Protein AF-F8NRG6-F1 (afdb_monomer)

Secondary structure (DSSP, 8-state):
--------PBPTTT--BSS-GGG-HHHHHHHHHHHHHHHHHHHHHTTSSS--------------------------EE-TT-------TT-TTHHHHHHTTTSPP--TT-SS---S-GGG-EEEEE---EEE-TTS-EEE--EEEE-------

Solvent-accessible surface area (backbone atoms only — not comparable to full-atom values): 10450 Å² total; per-residue (Å²): 137,86,82,79,80,74,75,64,42,58,12,85,86,76,69,48,68,73,39,50,51,92,71,30,65,68,52,54,51,53,52,51,51,51,54,51,52,53,54,54,51,57,60,53,64,72,62,74,80,75,84,88,78,89,80,90,88,88,85,90,83,86,90,86,85,84,86,80,91,73,84,69,74,79,67,67,46,71,56,60,83,40,69,92,75,85,82,48,95,84,43,89,59,43,73,64,50,60,57,58,70,74,59,84,81,91,56,94,87,54,94,73,87,86,74,93,62,65,87,63,41,41,84,65,40,84,41,76,40,47,31,36,32,56,84,70,48,71,47,65,45,73,46,50,58,48,73,88,82,84,84,83,133

Radius of gyration: 24.45 Å; Cα contacts (8 Å, |Δi|>4): 112; chains: 1; bounding box: 47×84×46 Å

Structure (mmCIF, N/CA/C/O backbone):
data_AF-F8NRG6-F1
#
_entry.id   AF-F8NRG6-F1
#
loop_
_atom_site.group_PDB
_atom_site.id
_atom_site.type_symbol
_atom_site.label_atom_id
_atom_site.label_alt_id
_atom_site.label_comp_id
_atom_site.label_asym_id
_atom_site.label_entity_id
_atom_site.label_seq_id
_atom_site.pdbx_PDB_ins_code
_atom_site.Cartn_x
_atom_site.Cartn_y
_atom_site.Cartn_z
_atom_site.occupancy
_atom_site.B_iso_or_equiv
_atom_site.auth_seq_id
_atom_site.auth_comp_id
_atom_site.auth_asym_id
_atom_site.auth_atom_id
_atom_site.pdbx_PDB_model_num
ATOM 1 N N . ASN A 1 1 ? 20.132 45.750 29.528 1.00 38.31 1 ASN A N 1
ATOM 2 C CA . ASN A 1 1 ? 18.981 45.183 28.790 1.00 38.31 1 ASN A CA 1
ATOM 3 C C . ASN A 1 1 ? 19.349 43.793 28.299 1.00 38.31 1 ASN A C 1
ATOM 5 O O . ASN A 1 1 ? 20.007 43.678 27.277 1.00 38.31 1 ASN A O 1
ATOM 9 N N . GLN A 1 2 ? 19.038 42.754 29.079 1.00 38.41 2 GLN A N 1
ATOM 10 C CA . GLN A 1 2 ? 19.298 41.363 28.693 1.00 38.41 2 GLN A CA 1
ATOM 11 C C . GLN A 1 2 ? 18.092 40.856 27.895 1.00 38.41 2 GLN A C 1
ATOM 13 O O . GLN A 1 2 ? 17.030 40.614 28.462 1.00 38.41 2 GLN A O 1
ATOM 18 N N . SER A 1 3 ? 18.243 40.771 26.575 1.00 43.44 3 SER A N 1
ATOM 19 C CA . SER A 1 3 ? 17.243 40.205 25.669 1.00 43.44 3 SER A CA 1
ATOM 20 C C . SER A 1 3 ? 17.279 38.681 25.768 1.00 43.44 3 SER A C 1
ATOM 22 O O . SER A 1 3 ? 18.174 38.045 25.218 1.00 43.44 3 SER A O 1
ATOM 24 N N . THR A 1 4 ? 16.319 38.082 26.470 1.00 46.75 4 THR A N 1
ATOM 25 C CA . THR A 1 4 ? 16.083 36.636 26.420 1.00 46.75 4 THR A CA 1
ATOM 26 C C . THR A 1 4 ? 15.328 36.312 25.133 1.00 46.75 4 THR A C 1
ATOM 28 O O . THR A 1 4 ? 14.108 36.436 25.040 1.00 46.75 4 THR A O 1
ATOM 31 N N . THR A 1 5 ? 16.055 35.899 24.097 1.00 48.53 5 THR A N 1
ATOM 32 C CA . THR A 1 5 ? 15.463 35.255 22.924 1.00 48.53 5 THR A CA 1
ATOM 33 C C . THR A 1 5 ? 14.922 33.893 23.352 1.00 48.53 5 THR A C 1
ATOM 35 O O . THR A 1 5 ? 15.608 32.878 23.303 1.00 48.53 5 THR A O 1
ATOM 38 N N . SER A 1 6 ? 13.675 33.871 23.828 1.00 56.25 6 SER A N 1
ATOM 39 C CA . SER A 1 6 ? 12.913 32.636 23.994 1.00 56.25 6 SER A CA 1
ATOM 40 C C . SER A 1 6 ? 12.714 32.043 22.601 1.00 56.25 6 SER A C 1
ATOM 42 O O . SER A 1 6 ? 11.795 32.426 21.875 1.00 56.25 6 SER A O 1
ATOM 44 N N . THR A 1 7 ? 13.624 31.159 22.189 1.00 63.22 7 THR A N 1
ATOM 45 C CA . THR A 1 7 ? 13.426 30.264 21.052 1.00 63.22 7 THR A CA 1
ATOM 46 C C . THR A 1 7 ? 12.168 29.474 21.355 1.00 63.22 7 THR A C 1
ATOM 48 O O . THR A 1 7 ? 12.158 28.539 22.156 1.00 63.22 7 THR A O 1
ATOM 51 N N . ARG A 1 8 ? 11.051 29.926 20.786 1.00 71.94 8 ARG A N 1
ATOM 52 C CA . ARG A 1 8 ? 9.783 29.234 20.934 1.00 71.94 8 ARG A CA 1
ATOM 53 C C . ARG A 1 8 ? 9.947 27.886 20.247 1.00 71.94 8 ARG A C 1
ATOM 55 O O . ARG A 1 8 ? 9.989 27.822 19.026 1.00 71.94 8 ARG A O 1
ATOM 62 N N . VAL A 1 9 ? 10.089 26.832 21.043 1.00 82.19 9 VAL A N 1
ATOM 63 C CA . VAL A 1 9 ? 10.219 25.466 20.534 1.00 82.19 9 VAL A CA 1
ATOM 64 C C . VAL A 1 9 ? 8.959 25.125 19.744 1.00 82.19 9 VAL A C 1
ATOM 66 O O . VAL A 1 9 ? 7.851 25.288 20.264 1.00 82.19 9 VAL A O 1
ATOM 69 N N . GLN A 1 10 ? 9.132 24.710 18.490 1.00 90.88 10 GLN A N 1
ATOM 70 C CA . GLN A 1 10 ? 8.052 24.228 17.639 1.00 90.88 10 GLN A CA 1
ATOM 71 C C . GLN A 1 10 ? 7.832 22.740 17.889 1.00 90.88 10 GLN A C 1
ATOM 73 O O . GLN A 1 10 ? 8.780 21.969 17.996 1.00 90.88 10 GLN A O 1
ATOM 78 N N . CYS A 1 11 ? 6.571 22.338 17.994 1.00 92.75 11 CYS A N 1
ATOM 79 C CA . CYS A 1 11 ? 6.210 20.936 18.078 1.00 92.75 11 CYS A CA 1
ATOM 80 C C . CYS A 1 11 ? 6.172 20.309 16.678 1.00 92.75 11 CYS A C 1
ATOM 82 O O . CYS A 1 11 ? 5.306 20.672 15.883 1.00 92.75 11 CYS A O 1
ATOM 84 N N . ASP A 1 12 ? 7.016 19.311 16.418 1.00 90.69 12 ASP A N 1
ATOM 85 C CA . ASP A 1 12 ? 7.088 18.622 15.116 1.00 90.69 12 ASP A CA 1
ATOM 86 C C . ASP A 1 12 ? 5.797 17.875 14.746 1.00 90.69 12 ASP A C 1
ATOM 88 O O . ASP A 1 12 ? 5.430 17.780 13.580 1.00 90.69 12 ASP A O 1
ATOM 92 N N . PHE A 1 13 ? 5.049 17.387 15.740 1.00 91.75 13 PHE A N 1
ATOM 93 C CA . PHE A 1 13 ? 3.787 16.680 15.499 1.00 91.75 13 PHE A CA 1
ATOM 94 C C . PHE A 1 13 ? 2.641 17.616 15.102 1.00 91.75 13 PHE A C 1
ATOM 96 O O . PHE A 1 13 ? 1.740 17.247 14.354 1.00 91.75 13 PHE A O 1
ATOM 103 N N . CYS A 1 14 ? 2.604 18.806 15.699 1.00 94.12 14 CYS A N 1
ATOM 104 C CA . CYS A 1 14 ? 1.388 19.609 15.759 1.00 94.12 14 CYS A CA 1
ATOM 105 C C . CYS A 1 14 ? 1.562 21.020 15.177 1.00 94.12 14 CYS A C 1
ATOM 107 O O . CYS A 1 14 ? 0.573 21.734 14.992 1.00 94.12 14 CYS A O 1
ATOM 109 N N . GLY A 1 15 ? 2.805 21.416 14.903 1.00 89.75 15 GLY A N 1
ATOM 110 C CA . GLY A 1 15 ? 3.203 22.689 14.311 1.00 89.75 15 GLY A CA 1
ATOM 111 C C . GLY A 1 15 ? 3.130 23.894 15.251 1.00 89.75 15 GLY A C 1
ATOM 112 O O . GLY A 1 15 ? 3.628 24.958 14.896 1.00 89.75 15 GLY A O 1
ATOM 113 N N . LEU A 1 16 ? 2.531 23.757 16.442 1.00 88.69 16 LEU A N 1
ATOM 114 C CA . LEU A 1 16 ? 2.377 24.858 17.396 1.00 88.69 16 LEU A CA 1
ATOM 115 C C . LEU A 1 16 ? 3.670 25.126 18.165 1.00 88.69 16 LEU A C 1
ATOM 117 O O . LEU A 1 16 ? 4.402 24.213 18.544 1.00 88.69 16 LEU A O 1
ATOM 121 N N . LEU A 1 17 ? 3.896 26.405 18.444 1.00 89.69 17 LEU A N 1
ATOM 122 C CA . LEU A 1 17 ? 4.999 26.892 19.256 1.00 89.69 17 LEU A CA 1
ATOM 123 C C . LEU A 1 17 ? 4.694 26.768 20.758 1.00 89.69 17 LEU A C 1
ATOM 125 O O . LEU A 1 17 ? 3.544 26.878 21.182 1.00 89.69 17 LEU A O 1
ATOM 129 N N . GLY A 1 18 ? 5.738 26.611 21.573 1.00 88.81 18 GLY A N 1
ATOM 130 C CA . GLY A 1 18 ? 5.661 26.662 23.038 1.00 88.81 18 GLY A CA 1
ATOM 131 C C . GLY A 1 18 ? 5.714 25.306 23.743 1.00 88.81 18 GLY A C 1
ATOM 132 O O . GLY A 1 18 ? 5.621 25.267 24.967 1.00 88.81 18 GLY A O 1
ATOM 133 N N . HIS A 1 19 ? 5.883 24.203 23.010 1.00 92.31 19 HIS A N 1
ATOM 134 C CA . HIS A 1 19 ? 6.111 22.879 23.589 1.00 92.31 19 HIS A CA 1
ATOM 135 C C . HIS A 1 19 ? 6.857 21.954 22.619 1.00 92.31 19 HIS A C 1
ATOM 137 O O . HIS A 1 19 ? 6.810 22.132 21.406 1.00 92.31 19 HIS A O 1
ATOM 143 N N . THR A 1 20 ? 7.522 20.944 23.173 1.00 92.44 20 THR A N 1
ATOM 144 C CA . THR A 1 20 ? 8.147 19.827 22.455 1.00 92.44 20 THR A CA 1
ATOM 145 C C . THR A 1 20 ? 7.133 18.707 22.188 1.00 92.44 20 THR A C 1
ATOM 147 O O . THR A 1 20 ? 6.085 18.637 22.834 1.00 92.44 20 THR A O 1
ATOM 150 N N . GLN A 1 21 ? 7.427 17.799 21.251 1.00 90.50 21 GLN A N 1
ATOM 151 C CA . GLN A 1 21 ? 6.529 16.689 20.898 1.00 90.50 21 GLN A CA 1
ATOM 152 C C . GLN A 1 21 ? 6.142 15.797 22.092 1.00 90.50 21 GLN A C 1
ATOM 154 O O . GLN A 1 21 ? 4.983 15.396 22.191 1.00 90.50 21 GLN A O 1
ATOM 159 N N . ASP A 1 22 ? 7.055 15.531 23.032 1.00 88.19 22 ASP A N 1
ATOM 160 C CA . ASP A 1 22 ? 6.782 14.733 24.239 1.00 88.19 22 ASP A CA 1
ATOM 161 C C . ASP A 1 22 ? 5.729 15.368 25.161 1.00 88.19 22 ASP A C 1
ATOM 163 O O . ASP A 1 22 ? 5.026 14.649 25.868 1.00 88.19 22 ASP A O 1
ATOM 167 N N . LYS A 1 23 ? 5.569 16.697 25.101 1.00 91.69 23 LYS A N 1
ATOM 168 C CA . LYS A 1 23 ? 4.564 17.465 25.853 1.00 91.69 23 LYS A CA 1
ATOM 169 C C . LYS A 1 23 ? 3.326 17.808 25.024 1.00 91.69 23 LYS A C 1
ATOM 171 O O . LYS A 1 23 ? 2.422 18.483 25.513 1.00 91.69 23 LYS A O 1
ATOM 176 N N . CYS A 1 24 ? 3.257 17.372 23.768 1.00 94.38 24 CYS A N 1
ATOM 177 C CA . CYS A 1 24 ? 2.126 17.675 22.905 1.00 94.38 24 CYS A CA 1
ATOM 178 C C . CYS A 1 24 ? 0.905 16.837 23.291 1.00 94.38 24 CYS A C 1
ATOM 180 O O . CYS A 1 24 ? 0.887 15.619 23.121 1.00 94.38 24 CYS A O 1
ATOM 182 N N . HIS A 1 25 ? -0.166 17.494 23.739 1.00 94.06 25 HIS A N 1
ATOM 183 C CA . HIS A 1 25 ? -1.400 16.806 24.133 1.00 94.06 25 HIS A CA 1
ATOM 184 C C . HIS A 1 25 ? -2.018 16.002 22.979 1.00 94.06 25 HIS A C 1
ATOM 186 O O . HIS A 1 25 ? -2.492 14.888 23.193 1.00 94.06 25 HIS A O 1
ATOM 192 N N . ARG A 1 26 ? -1.963 16.530 21.744 1.00 94.06 26 ARG A N 1
ATOM 193 C CA . ARG A 1 26 ? -2.464 15.824 20.553 1.00 94.06 26 ARG A CA 1
ATOM 194 C C . ARG A 1 26 ? -1.664 14.548 20.270 1.00 94.06 26 ARG A C 1
ATOM 196 O O . ARG A 1 26 ? -2.266 13.525 19.965 1.00 94.06 26 ARG A O 1
ATOM 203 N N . TYR A 1 27 ? -0.339 14.600 20.421 1.00 94.50 27 TYR A N 1
ATOM 204 C CA . TYR A 1 27 ? 0.540 13.441 20.243 1.00 94.50 27 TYR A CA 1
ATOM 205 C C . TYR A 1 27 ? 0.330 12.382 21.334 1.00 94.50 27 TYR A C 1
ATOM 207 O O . TYR A 1 27 ? 0.250 11.189 21.054 1.00 94.50 27 TYR A O 1
ATOM 215 N N . ILE A 1 28 ? 0.203 12.805 22.594 1.00 95.12 28 ILE A N 1
ATOM 216 C CA . ILE A 1 28 ? -0.039 11.886 23.713 1.00 95.12 28 ILE A CA 1
ATOM 217 C C . ILE A 1 28 ? -1.381 11.164 23.527 1.00 95.12 28 ILE A C 1
ATOM 219 O O . ILE A 1 28 ? -1.438 9.942 23.673 1.00 95.12 28 ILE A O 1
ATOM 223 N N . ALA A 1 29 ? -2.434 11.900 23.159 1.00 94.31 29 ALA A N 1
ATOM 224 C CA . ALA A 1 29 ? -3.756 11.335 22.909 1.00 94.31 29 ALA A CA 1
ATOM 225 C C . ALA A 1 29 ? -3.750 10.356 21.722 1.00 94.31 29 ALA A C 1
ATOM 227 O O . ALA A 1 29 ? -4.258 9.242 21.854 1.00 94.31 29 ALA A O 1
ATOM 228 N N . SER A 1 30 ? -3.129 10.720 20.591 1.00 90.75 30 SER A N 1
ATOM 229 C CA . SER A 1 30 ? -3.045 9.835 19.421 1.00 90.75 30 SER A CA 1
ATOM 230 C C . SER A 1 30 ? -2.259 8.557 19.728 1.00 90.75 30 SER A C 1
ATOM 232 O O . SER A 1 30 ? -2.693 7.460 19.371 1.00 90.75 30 SER A O 1
ATOM 234 N N . ARG A 1 31 ? -1.153 8.664 20.479 1.00 92.88 31 ARG A N 1
ATOM 235 C CA . ARG A 1 31 ? -0.364 7.510 20.931 1.00 92.88 31 ARG A CA 1
ATOM 236 C C . ARG A 1 31 ? -1.176 6.580 21.831 1.00 92.88 31 ARG A C 1
ATOM 238 O O . ARG A 1 31 ? -1.112 5.365 21.660 1.00 92.88 31 ARG A O 1
ATOM 245 N N . GLN A 1 32 ? -1.935 7.123 22.785 1.00 91.88 32 GLN A N 1
ATOM 246 C CA . GLN A 1 32 ? -2.796 6.322 23.664 1.00 91.88 32 GLN A CA 1
ATOM 247 C C . GLN A 1 32 ? -3.880 5.586 22.867 1.00 91.88 32 GLN A C 1
ATOM 249 O O . GLN A 1 32 ? -4.020 4.372 23.018 1.00 91.88 32 GLN A O 1
ATOM 254 N N . GLN A 1 33 ? -4.563 6.279 21.952 1.00 89.56 33 GLN A N 1
ATOM 255 C CA . GLN A 1 33 ? -5.582 5.678 21.085 1.00 89.56 33 GLN A CA 1
ATOM 256 C C . GLN A 1 33 ? -5.011 4.556 20.207 1.00 89.56 33 GLN A C 1
ATOM 258 O O . GLN A 1 33 ? -5.628 3.498 20.082 1.00 89.56 33 GLN A O 1
ATOM 263 N N . ALA A 1 34 ? -3.814 4.740 19.641 1.00 87.06 34 ALA A N 1
ATOM 264 C CA . ALA A 1 34 ? -3.147 3.710 18.847 1.00 87.06 34 ALA A CA 1
ATOM 265 C C . ALA A 1 34 ? -2.816 2.458 19.684 1.00 87.06 34 ALA A C 1
ATOM 267 O O . ALA A 1 34 ? -3.078 1.331 19.255 1.00 87.06 34 ALA A O 1
ATOM 268 N N . VAL A 1 35 ? -2.305 2.643 20.908 1.00 86.81 35 VAL A N 1
ATOM 269 C CA . VAL A 1 35 ? -1.999 1.541 21.838 1.00 86.81 35 VAL A CA 1
ATOM 270 C C . VAL A 1 35 ? -3.268 0.793 22.262 1.00 86.81 35 VAL A C 1
ATOM 272 O O . VAL A 1 35 ? -3.275 -0.439 22.308 1.00 86.81 35 VAL A O 1
ATOM 275 N N . GLU A 1 36 ? -4.357 1.503 22.552 1.00 84.00 36 GLU A N 1
ATOM 276 C CA . GLU A 1 36 ? -5.648 0.888 22.886 1.00 84.00 36 GLU A CA 1
ATOM 277 C C . GLU A 1 36 ? -6.265 0.153 21.691 1.00 84.00 36 GLU A C 1
ATOM 279 O O . GLU A 1 36 ? -6.737 -0.979 21.834 1.00 84.00 36 GLU A O 1
ATOM 284 N N . GLY A 1 37 ? -6.190 0.738 20.493 1.00 78.94 37 GLY A N 1
ATOM 285 C CA . GLY A 1 37 ? -6.604 0.102 19.246 1.00 78.94 37 GLY A CA 1
ATOM 286 C C . GLY A 1 37 ? -5.863 -1.214 18.991 1.00 78.94 37 GLY A C 1
ATOM 287 O O . GLY A 1 37 ? -6.493 -2.222 18.659 1.00 78.94 37 GLY A O 1
ATOM 288 N N . ALA A 1 38 ? -4.548 -1.247 19.225 1.00 78.06 38 ALA A N 1
ATOM 289 C CA . ALA A 1 38 ? -3.739 -2.460 19.108 1.00 78.06 38 ALA A CA 1
ATOM 290 C C . ALA A 1 38 ? -4.148 -3.540 20.130 1.00 78.06 38 ALA A C 1
ATOM 292 O O . ALA A 1 38 ? -4.330 -4.705 19.764 1.00 78.06 38 ALA A O 1
ATOM 293 N N . LYS A 1 39 ? -4.388 -3.163 21.395 1.00 76.25 39 LYS A N 1
ATOM 294 C CA . LYS A 1 39 ? -4.878 -4.088 22.438 1.00 76.25 39 LYS A CA 1
ATOM 295 C C . LYS A 1 39 ? -6.256 -4.666 22.101 1.00 76.25 39 LYS A C 1
ATOM 297 O O . LYS A 1 39 ? -6.497 -5.858 22.306 1.00 76.25 39 LYS A O 1
ATOM 302 N N . ASN A 1 40 ? -7.155 -3.848 21.557 1.00 70.69 40 ASN A N 1
ATOM 303 C CA . ASN A 1 40 ? -8.493 -4.285 21.158 1.00 70.69 40 ASN A CA 1
ATOM 304 C C . ASN A 1 40 ? -8.458 -5.238 19.953 1.00 70.69 40 ASN A C 1
ATOM 306 O O . ASN A 1 40 ? -9.218 -6.210 19.922 1.00 70.69 40 ASN A O 1
ATOM 310 N N . ARG A 1 41 ? -7.539 -5.027 18.999 1.00 64.81 41 ARG A N 1
ATOM 311 C CA . ARG A 1 41 ? -7.300 -5.969 17.890 1.00 64.81 41 ARG A CA 1
ATOM 312 C C . ARG A 1 41 ? -6.772 -7.317 18.390 1.00 64.81 41 ARG A C 1
ATOM 314 O O . ARG A 1 41 ? -7.309 -8.348 17.989 1.00 64.81 41 ARG A O 1
ATOM 321 N N . TYR A 1 42 ? -5.820 -7.318 19.328 1.00 59.66 42 TYR A N 1
ATOM 322 C CA . TYR A 1 42 ? -5.305 -8.548 19.945 1.00 59.66 42 TYR A CA 1
ATOM 323 C C . TYR A 1 42 ? -6.414 -9.362 20.640 1.00 59.66 42 TYR A C 1
ATOM 325 O O . TYR A 1 42 ? -6.516 -10.573 20.452 1.00 59.66 42 TYR A O 1
ATOM 333 N N . LYS A 1 43 ? -7.328 -8.705 21.372 1.00 57.81 43 LYS A N 1
ATOM 334 C CA . LYS A 1 43 ? -8.456 -9.392 22.029 1.00 57.81 43 LYS A CA 1
ATOM 335 C C . LYS A 1 43 ? -9.502 -9.956 21.056 1.00 57.81 43 LYS A C 1
ATOM 337 O O . LYS A 1 43 ? -10.115 -10.974 21.371 1.00 57.81 43 LYS A O 1
ATOM 342 N N . ARG A 1 44 ? -9.721 -9.334 19.888 1.00 54.94 44 ARG A N 1
ATOM 343 C CA . ARG A 1 44 ? -10.645 -9.864 18.861 1.00 54.94 44 ARG A CA 1
ATOM 344 C C . ARG A 1 44 ? -10.074 -11.063 18.104 1.00 54.94 44 ARG A C 1
ATOM 346 O O . ARG A 1 44 ? -10.850 -11.948 17.758 1.00 54.94 44 ARG A O 1
ATOM 353 N N . GLY A 1 45 ? -8.755 -11.124 17.905 1.00 51.44 45 GLY A N 1
ATOM 354 C CA . GLY A 1 45 ? -8.092 -12.257 17.246 1.00 51.44 45 GLY A CA 1
ATOM 355 C C . GLY A 1 45 ? -8.312 -13.595 17.964 1.00 51.44 45 GLY A C 1
ATOM 356 O O . GLY A 1 45 ? -8.542 -14.606 17.311 1.00 51.44 45 GLY A O 1
ATOM 357 N N . ASN A 1 46 ? -8.367 -13.592 19.301 1.00 53.25 46 ASN A N 1
ATOM 358 C CA . ASN A 1 46 ? -8.566 -14.813 20.095 1.00 53.25 46 ASN A CA 1
ATOM 359 C C . ASN A 1 46 ? -10.019 -15.317 20.169 1.00 53.25 46 ASN A C 1
ATOM 361 O O . ASN A 1 46 ? -10.240 -16.445 20.601 1.00 53.25 46 ASN A O 1
ATOM 365 N N . LYS A 1 47 ? -11.027 -14.521 19.778 1.00 46.44 47 LYS A N 1
ATOM 366 C CA . LYS A 1 47 ? -12.447 -14.916 19.899 1.00 46.44 47 LYS A CA 1
ATOM 367 C C . LYS A 1 47 ? -13.051 -15.494 18.613 1.00 46.44 47 LYS A C 1
ATOM 369 O O . LYS A 1 47 ? -14.199 -15.921 18.636 1.00 46.44 47 LYS A O 1
ATOM 374 N N . ALA A 1 48 ? -12.299 -15.520 17.512 1.00 48.81 48 ALA A N 1
ATOM 375 C CA . ALA A 1 48 ? -12.772 -16.000 16.210 1.00 48.81 48 ALA A CA 1
ATOM 376 C C . ALA A 1 48 ? -12.530 -17.507 15.955 1.00 48.81 48 ALA A C 1
ATOM 378 O O . ALA A 1 48 ? -12.907 -17.999 14.898 1.00 48.81 48 ALA A O 1
ATOM 379 N N . GLN A 1 49 ? -11.939 -18.255 16.900 1.00 49.44 49 GLN A N 1
ATOM 380 C CA . GLN A 1 49 ? -11.667 -19.699 16.749 1.00 49.44 49 GLN A CA 1
ATOM 381 C C . GLN A 1 49 ? -12.647 -20.636 17.480 1.00 49.44 49 GLN A C 1
ATOM 383 O O . GLN A 1 49 ? -12.469 -21.850 17.440 1.00 49.44 49 GLN A O 1
ATOM 388 N N . ALA A 1 50 ? -13.700 -20.119 18.118 1.00 40.78 50 ALA A N 1
ATOM 389 C CA . ALA A 1 50 ? -14.684 -20.947 18.816 1.00 40.78 50 ALA A CA 1
ATOM 390 C C . ALA A 1 50 ? -16.097 -20.687 18.278 1.00 40.78 50 ALA A C 1
ATOM 392 O O . ALA A 1 50 ? -16.819 -19.839 18.797 1.00 40.78 50 ALA A O 1
ATOM 393 N N . GLY A 1 51 ? -16.487 -21.432 17.242 1.00 40.47 51 GLY A N 1
ATOM 394 C CA . GLY A 1 51 ? -17.897 -21.608 16.893 1.00 40.47 51 GLY A CA 1
ATOM 395 C C . GLY A 1 51 ? -18.221 -21.480 15.410 1.00 40.47 51 GLY A C 1
ATOM 396 O O . GLY A 1 51 ? -18.670 -20.429 14.971 1.00 40.47 51 GLY A O 1
ATOM 397 N N . SER A 1 52 ? -18.099 -22.581 14.668 1.00 40.06 52 SER A N 1
ATOM 398 C CA . SER A 1 52 ? -19.157 -22.981 13.731 1.00 40.06 52 SER A CA 1
ATOM 399 C C . SER A 1 52 ? -18.975 -24.450 13.343 1.00 40.06 52 SER A C 1
ATOM 401 O O . SER A 1 52 ? -18.250 -24.789 12.412 1.00 40.06 52 SER A O 1
ATOM 403 N N . SER A 1 53 ? -19.612 -25.325 14.118 1.00 39.91 53 SER A N 1
ATOM 404 C CA . SER A 1 53 ? -19.874 -26.717 13.753 1.00 39.91 53 SER A CA 1
ATOM 405 C C . SER A 1 53 ? -21.371 -26.844 13.463 1.00 39.91 53 SER A C 1
ATOM 407 O O . SER A 1 53 ? -22.166 -26.299 14.227 1.00 39.91 53 SER A O 1
ATOM 409 N N . ASN A 1 54 ? -21.712 -27.633 12.433 1.00 33.66 54 ASN A N 1
ATOM 410 C CA . ASN A 1 54 ? -23.053 -28.043 11.963 1.00 33.66 54 ASN A CA 1
ATOM 411 C C . ASN A 1 54 ? -23.901 -26.984 11.223 1.00 33.66 54 ASN A C 1
ATOM 413 O O . ASN A 1 54 ? -24.015 -25.858 11.675 1.00 33.66 54 ASN A O 1
ATOM 417 N N . SER A 1 55 ? -24.618 -27.278 10.128 1.00 41.97 55 SER A N 1
ATOM 418 C CA . SER A 1 55 ? -24.822 -28.506 9.336 1.00 41.97 55 SER A CA 1
ATOM 419 C C . SER A 1 55 ? -25.641 -28.160 8.071 1.00 41.97 55 SER A C 1
ATOM 421 O O . SER A 1 55 ? -26.578 -27.381 8.192 1.00 41.97 55 SER A O 1
ATOM 423 N N . GLN A 1 56 ? -25.316 -28.810 6.936 1.00 38.72 56 GLN A N 1
ATOM 424 C CA . GLN A 1 56 ? -26.184 -29.271 5.814 1.00 38.72 56 GLN A CA 1
ATOM 425 C C . GLN A 1 56 ? -27.024 -28.229 5.023 1.00 38.72 56 GLN A C 1
ATOM 427 O O . GLN A 1 56 ? -27.658 -27.357 5.588 1.00 38.72 56 GLN A O 1
ATOM 432 N N . ASN A 1 57 ? -27.130 -28.261 3.686 1.00 30.05 57 ASN A N 1
ATOM 433 C CA . ASN A 1 57 ? -27.497 -29.391 2.819 1.00 30.05 57 ASN A CA 1
ATOM 434 C C . ASN A 1 57 ? -27.135 -29.126 1.322 1.00 30.05 57 ASN A C 1
ATOM 436 O O . ASN A 1 57 ? -26.566 -28.101 0.972 1.00 30.05 57 ASN A O 1
ATOM 440 N N . THR A 1 58 ? -27.476 -30.075 0.451 1.00 29.56 58 THR A N 1
ATOM 441 C CA . THR A 1 58 ? -26.661 -30.668 -0.621 1.00 29.56 58 THR A CA 1
ATOM 442 C C . THR A 1 58 ? -26.832 -30.119 -2.047 1.00 29.56 58 THR A C 1
ATOM 444 O O . THR A 1 58 ? -27.905 -29.646 -2.405 1.00 29.56 58 THR A O 1
ATOM 447 N N . SER A 1 59 ? -25.831 -30.333 -2.920 1.00 32.78 59 SER A N 1
ATOM 448 C CA . SER A 1 59 ? -25.971 -31.213 -4.106 1.00 32.78 59 SER A CA 1
ATOM 449 C C . SER A 1 59 ? -24.690 -31.338 -4.953 1.00 32.78 59 SER A C 1
ATOM 451 O O . SER A 1 59 ? -24.285 -30.413 -5.640 1.00 32.78 59 SER A O 1
ATOM 453 N N . GLN A 1 60 ? -24.172 -32.570 -4.936 1.00 32.53 60 GLN A N 1
ATOM 454 C CA . GLN A 1 60 ? -23.629 -33.365 -6.048 1.00 32.53 60 GLN A CA 1
ATOM 455 C C . GLN A 1 60 ? -22.216 -33.106 -6.616 1.00 32.53 60 GLN A C 1
ATOM 457 O O . GLN A 1 60 ? -21.777 -32.010 -6.933 1.00 32.53 60 GLN A O 1
ATOM 462 N N . GLN A 1 61 ? -21.530 -34.245 -6.707 1.00 30.70 61 GLN A N 1
ATOM 463 C CA . GLN A 1 61 ? -20.135 -34.545 -7.025 1.00 30.70 61 GLN A CA 1
ATOM 464 C C . GLN A 1 61 ? -19.987 -34.851 -8.542 1.00 30.70 61 GLN A C 1
ATOM 466 O O . GLN A 1 61 ? -21.009 -35.018 -9.207 1.00 30.70 61 GLN A O 1
ATOM 471 N N . PRO A 1 62 ? -18.766 -35.005 -9.103 1.00 36.25 62 PRO A N 1
ATOM 472 C CA . PRO A 1 62 ? -18.058 -36.281 -8.957 1.00 36.25 62 PRO A CA 1
ATOM 473 C C . PRO A 1 62 ? -16.565 -36.176 -8.602 1.00 36.25 62 PRO A C 1
ATOM 475 O O . PRO A 1 62 ? -15.883 -35.183 -8.828 1.00 36.25 62 PRO A O 1
ATOM 478 N N . LYS A 1 63 ? -16.102 -37.271 -7.992 1.00 29.23 63 LYS A N 1
ATOM 479 C CA . LYS A 1 63 ? -14.765 -37.554 -7.460 1.00 29.23 63 LYS A CA 1
ATOM 480 C C . LYS A 1 63 ? -13.704 -37.644 -8.556 1.00 29.23 63 LYS A C 1
ATOM 482 O O . LYS A 1 63 ? -13.924 -38.315 -9.557 1.00 29.23 63 LYS A O 1
ATOM 487 N N . SER A 1 64 ? -12.505 -37.151 -8.253 1.00 29.03 64 SER A N 1
ATOM 488 C CA . SER A 1 64 ? -11.229 -37.836 -8.513 1.00 29.03 64 SER A CA 1
ATOM 489 C C . SER A 1 64 ? -10.159 -37.242 -7.590 1.00 29.03 64 SER A C 1
ATOM 491 O O . SER A 1 64 ? -9.986 -36.031 -7.537 1.00 29.03 64 SER A O 1
ATOM 493 N N . SER A 1 65 ? -9.493 -38.106 -6.827 1.00 34.50 65 SER A N 1
ATOM 494 C CA . SER A 1 65 ? -8.365 -37.828 -5.922 1.00 34.50 65 SER A CA 1
ATOM 495 C C . SER A 1 65 ? -7.224 -38.771 -6.347 1.00 34.50 65 SER A C 1
ATOM 497 O O . SER A 1 65 ? -7.545 -39.841 -6.875 1.00 34.50 65 SER A O 1
ATOM 499 N N . PRO A 1 66 ? -5.932 -38.444 -6.132 1.00 44.53 66 PRO A N 1
ATOM 500 C CA . PRO A 1 66 ? -5.414 -38.400 -4.764 1.00 44.53 66 PRO A CA 1
ATOM 501 C C . PRO A 1 66 ? -4.406 -37.274 -4.439 1.00 44.53 66 PRO A C 1
ATOM 503 O O . PRO A 1 66 ? -3.552 -36.905 -5.234 1.00 44.53 66 PRO A O 1
ATOM 506 N N . ASN A 1 67 ? -4.495 -36.832 -3.181 1.00 36.88 67 ASN A N 1
ATOM 507 C CA . ASN A 1 67 ? -3.416 -36.489 -2.246 1.00 36.88 67 ASN A CA 1
ATOM 508 C C . ASN A 1 67 ? -2.310 -35.503 -2.674 1.00 36.88 67 ASN A C 1
ATOM 510 O O . ASN A 1 67 ? -1.272 -35.914 -3.181 1.00 36.88 67 ASN A O 1
ATOM 514 N N . ASN A 1 68 ? -2.411 -34.252 -2.206 1.00 36.03 68 ASN A N 1
ATOM 515 C CA . ASN A 1 68 ? -1.324 -33.678 -1.404 1.00 36.03 68 ASN A CA 1
ATOM 516 C C . ASN A 1 68 ? -1.855 -32.587 -0.459 1.00 36.03 68 ASN A C 1
ATOM 518 O O . ASN A 1 68 ? -2.349 -31.546 -0.893 1.00 36.03 68 ASN A O 1
ATOM 522 N N . ALA A 1 69 ? -1.784 -32.852 0.844 1.00 43.12 69 ALA A N 1
ATOM 523 C CA . ALA A 1 69 ? -2.183 -31.930 1.893 1.00 43.12 69 ALA A CA 1
ATOM 524 C C . ALA A 1 69 ? -1.080 -30.886 2.113 1.00 43.12 69 ALA A C 1
ATOM 526 O O . ALA A 1 69 ? -0.325 -30.963 3.074 1.00 43.12 69 ALA A O 1
ATOM 527 N N . ASN A 1 70 ? -1.024 -29.875 1.249 1.00 39.47 70 ASN A N 1
ATOM 528 C CA . ASN A 1 70 ? -0.476 -28.591 1.658 1.00 39.47 70 ASN A CA 1
ATOM 529 C C . ASN A 1 70 ? -1.637 -27.792 2.233 1.00 39.47 70 ASN A C 1
ATOM 531 O O . ASN A 1 70 ? -2.416 -27.193 1.494 1.00 39.47 70 ASN A O 1
ATOM 535 N N .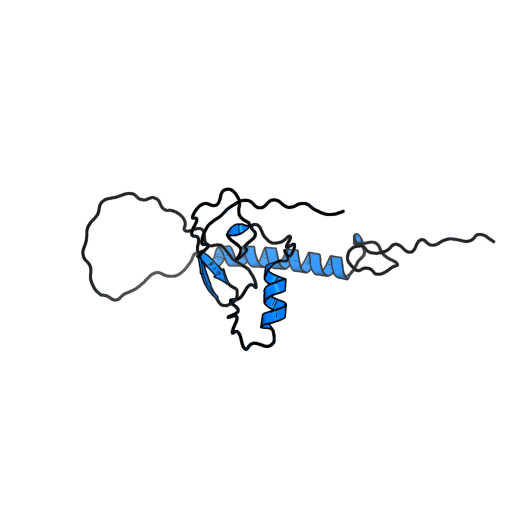 SER A 1 71 ? -1.753 -27.787 3.561 1.00 44.22 71 SER A N 1
ATOM 536 C CA . SER A 1 71 ? -2.500 -26.753 4.275 1.00 44.22 71 SER A CA 1
ATOM 537 C C . SER A 1 71 ? -1.771 -25.424 4.061 1.00 44.22 71 SER A C 1
ATOM 539 O O . SER A 1 71 ? -1.079 -24.918 4.938 1.00 44.22 71 SER A O 1
ATOM 541 N N . SER A 1 72 ? -1.876 -24.894 2.842 1.00 50.09 72 SER A N 1
ATOM 542 C CA . SER A 1 72 ? -1.606 -23.506 2.524 1.00 50.09 72 SER A CA 1
ATOM 543 C C . SER A 1 72 ? -2.642 -22.724 3.308 1.00 50.09 72 SER A C 1
ATOM 545 O O . SER A 1 72 ? -3.811 -22.649 2.932 1.00 50.09 72 SER A O 1
ATOM 547 N N . THR A 1 73 ? -2.239 -22.214 4.467 1.00 53.72 73 THR A N 1
ATOM 548 C CA . THR A 1 73 ? -2.981 -21.162 5.144 1.00 53.72 73 THR A CA 1
ATOM 549 C C . THR A 1 73 ? -3.193 -20.079 4.096 1.00 53.72 73 THR A C 1
ATOM 551 O O . THR A 1 73 ? -2.222 -19.479 3.638 1.00 53.72 73 THR A O 1
ATOM 554 N N . VAL A 1 74 ? -4.430 -19.894 3.631 1.00 65.12 74 VAL A N 1
ATOM 555 C CA . VAL A 1 74 ? -4.740 -18.860 2.643 1.00 65.12 74 VAL A CA 1
ATOM 556 C C . VAL A 1 74 ? -4.486 -17.526 3.333 1.00 65.12 74 VAL A C 1
ATOM 558 O O . VAL A 1 74 ? -5.300 -17.065 4.135 1.00 65.12 74 VAL A O 1
ATOM 561 N N . VAL A 1 75 ? -3.312 -16.947 3.086 1.00 82.38 75 VAL A N 1
ATOM 562 C CA . VAL A 1 75 ? -2.927 -15.649 3.635 1.00 82.38 75 VAL A CA 1
ATOM 563 C C . VAL A 1 75 ? -3.895 -14.628 3.048 1.00 82.38 75 VAL A C 1
ATOM 565 O O . VAL A 1 75 ? -3.898 -14.389 1.844 1.00 82.38 75 VAL A O 1
ATOM 568 N N . THR A 1 76 ? -4.779 -14.102 3.894 1.00 88.06 76 THR A N 1
ATOM 569 C CA . THR A 1 76 ? -5.711 -13.034 3.531 1.00 88.06 76 THR A CA 1
ATOM 570 C C . THR A 1 76 ? -5.159 -11.724 4.053 1.00 88.06 76 THR A C 1
ATOM 572 O O . THR A 1 76 ? -4.944 -11.573 5.256 1.00 88.06 76 THR A O 1
ATOM 575 N N . GLU A 1 77 ? -4.943 -10.784 3.148 1.00 91.50 77 GLU A N 1
ATOM 576 C CA . GLU A 1 77 ? -4.480 -9.441 3.465 1.00 91.50 77 GLU A CA 1
ATOM 577 C C . GLU A 1 77 ? -5.669 -8.509 3.750 1.00 91.50 77 GLU A C 1
ATOM 579 O O . GLU A 1 77 ? -6.827 -8.812 3.446 1.00 91.50 77 GLU A O 1
ATOM 584 N N . SER A 1 78 ? -5.398 -7.365 4.376 1.00 90.56 78 SER A N 1
ATOM 585 C CA . SER A 1 78 ? -6.409 -6.358 4.710 1.00 90.56 78 SER A CA 1
ATOM 586 C C . SER A 1 78 ? -5.932 -4.989 4.259 1.00 90.56 78 SER A C 1
ATOM 588 O O . SER A 1 78 ? -4.845 -4.566 4.642 1.00 90.56 78 SER A O 1
ATOM 590 N N . ALA A 1 79 ? -6.771 -4.282 3.504 1.00 88.25 79 ALA A N 1
ATOM 591 C CA . ALA A 1 79 ? -6.494 -2.918 3.049 1.00 88.25 79 ALA A CA 1
ATOM 592 C C . ALA A 1 79 ? -7.063 -1.845 4.002 1.00 88.25 79 ALA A C 1
ATOM 594 O O . ALA A 1 79 ? -7.191 -0.674 3.646 1.00 88.25 79 ALA A O 1
ATOM 595 N N . GLY A 1 80 ? -7.446 -2.235 5.224 1.00 87.31 80 GLY A N 1
ATOM 596 C CA . GLY A 1 80 ? -7.933 -1.310 6.245 1.00 87.31 80 GLY A CA 1
ATOM 597 C C . GLY A 1 80 ? -9.204 -0.574 5.813 1.00 87.31 80 GLY A C 1
ATOM 598 O O . GLY A 1 80 ? -10.248 -1.197 5.642 1.00 87.31 80 GLY A O 1
ATOM 599 N N . ASN A 1 81 ? -9.108 0.752 5.669 1.00 84.62 81 ASN A N 1
ATOM 600 C CA . ASN A 1 81 ? -10.227 1.631 5.306 1.00 84.62 81 ASN A CA 1
ATOM 601 C C . ASN A 1 81 ? -10.395 1.824 3.785 1.00 84.62 81 ASN A C 1
ATOM 603 O O . ASN A 1 81 ? -11.220 2.637 3.366 1.00 84.62 81 ASN A O 1
ATOM 607 N N . ALA A 1 82 ? -9.628 1.110 2.955 1.00 82.88 82 ALA A N 1
ATOM 608 C CA . ALA A 1 82 ? -9.779 1.177 1.507 1.00 82.88 82 ALA A CA 1
ATOM 609 C C . ALA A 1 82 ? -11.145 0.633 1.056 1.00 82.88 82 ALA A C 1
ATOM 611 O O . ALA A 1 82 ? -11.678 -0.319 1.632 1.00 82.88 82 ALA A O 1
ATOM 612 N N . SER A 1 83 ? -11.696 1.229 0.002 1.00 81.50 83 SER A N 1
ATOM 613 C CA . SER A 1 83 ? -12.967 0.836 -0.606 1.00 81.50 83 SER A CA 1
ATOM 614 C C . SER A 1 83 ? -12.859 0.894 -2.128 1.00 81.50 83 SER A C 1
ATOM 616 O O . SER A 1 83 ? -12.067 1.673 -2.664 1.00 81.50 83 SER A O 1
ATOM 618 N N . LEU A 1 84 ? -13.656 0.081 -2.823 1.00 77.44 84 LEU A N 1
ATOM 619 C CA . LEU A 1 84 ? -13.774 0.160 -4.275 1.00 77.44 84 LEU A CA 1
ATOM 620 C C . LEU A 1 84 ? -14.478 1.460 -4.657 1.00 77.44 84 LEU A C 1
ATOM 622 O O . LEU A 1 84 ? -15.611 1.712 -4.249 1.00 77.44 84 LEU A O 1
ATOM 626 N N . ARG A 1 85 ? -13.833 2.270 -5.496 1.00 70.19 85 ARG A N 1
ATOM 627 C CA . ARG A 1 85 ? -14.509 3.363 -6.197 1.00 70.19 85 ARG A CA 1
ATOM 628 C C . ARG A 1 85 ? -14.609 3.015 -7.670 1.00 70.19 85 ARG A C 1
ATOM 630 O O . ARG A 1 85 ? -13.598 2.821 -8.337 1.00 70.19 85 ARG A O 1
ATOM 637 N N . SER A 1 86 ? -15.841 2.903 -8.158 1.00 65.81 86 SER A N 1
ATOM 638 C CA . SER A 1 86 ? -16.103 2.798 -9.589 1.00 65.81 86 SER A CA 1
ATOM 639 C C . SER A 1 86 ? -15.856 4.168 -10.208 1.00 65.81 86 SER A C 1
ATOM 641 O O . SER A 1 86 ? -16.532 5.132 -9.858 1.00 65.81 86 SER A O 1
ATOM 643 N N . ILE A 1 87 ? -14.861 4.262 -11.085 1.00 64.19 87 ILE A N 1
ATOM 644 C CA . ILE A 1 87 ? -14.600 5.479 -11.848 1.00 64.19 87 ILE A CA 1
ATOM 645 C C . ILE A 1 87 ? -15.587 5.470 -13.014 1.00 64.19 87 ILE A C 1
ATOM 647 O O . ILE A 1 87 ? -15.372 4.790 -14.017 1.00 64.19 87 ILE A O 1
ATOM 651 N N . HIS A 1 88 ? -16.709 6.171 -12.861 1.00 66.69 88 HIS A N 1
ATOM 652 C CA . HIS A 1 88 ? -17.597 6.437 -13.985 1.00 66.69 88 HIS A CA 1
ATOM 653 C C . HIS A 1 88 ? -17.073 7.676 -14.729 1.00 66.69 88 HIS A C 1
ATOM 655 O O . HIS A 1 88 ? -16.823 8.689 -14.078 1.00 66.69 88 HIS A O 1
ATOM 661 N N . PRO A 1 89 ? -16.942 7.660 -16.069 1.00 64.25 89 PRO A N 1
ATOM 662 C CA . PRO A 1 89 ? -16.423 8.801 -16.835 1.00 64.25 89 PRO A CA 1
ATOM 663 C C . PRO A 1 89 ? -17.209 10.107 -16.639 1.00 64.25 89 PRO A C 1
ATOM 665 O O . PRO A 1 89 ? -16.707 11.183 -16.943 1.00 64.25 89 PRO A O 1
ATOM 668 N N . SER A 1 90 ? -18.454 10.020 -16.159 1.00 68.69 90 SER A N 1
ATOM 669 C CA . SER A 1 90 ? -19.306 11.180 -15.854 1.00 68.69 90 SER A CA 1
ATOM 670 C C . SER A 1 90 ? -19.250 11.633 -14.391 1.00 68.69 90 SER A C 1
ATOM 672 O O . SER A 1 90 ? -19.988 12.544 -14.026 1.00 68.69 90 SER A O 1
ATOM 674 N N . ASP A 1 91 ? -18.442 10.992 -13.542 1.00 68.81 91 ASP A N 1
ATOM 675 C CA . ASP A 1 91 ? -18.251 11.434 -12.161 1.00 68.81 91 ASP A CA 1
ATOM 676 C C . ASP A 1 91 ? -17.411 12.728 -12.159 1.00 68.81 91 ASP A C 1
ATOM 678 O O . ASP A 1 91 ? -16.285 12.720 -12.665 1.00 68.81 91 ASP A O 1
ATOM 682 N N . PRO A 1 92 ? -17.908 13.847 -11.599 1.00 66.56 92 PRO A N 1
ATOM 683 C CA . PRO A 1 92 ? -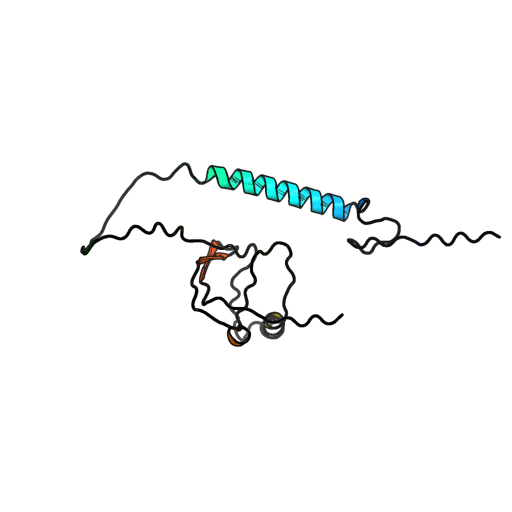17.154 15.098 -11.514 1.00 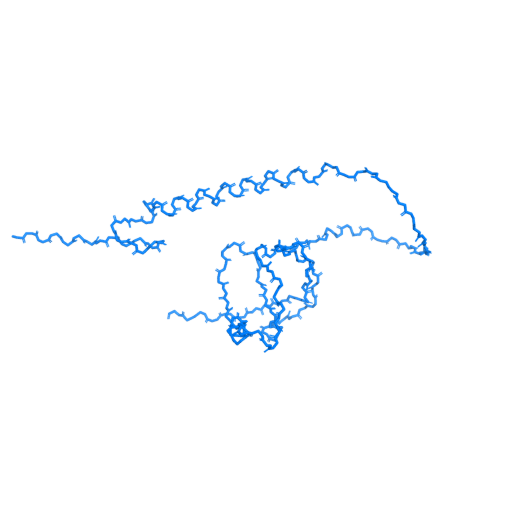66.56 92 PRO A CA 1
ATOM 684 C C . PRO A 1 92 ? -15.840 14.974 -10.723 1.00 66.56 92 PRO A C 1
ATOM 686 O O . PRO A 1 92 ? -14.972 15.834 -10.858 1.00 66.56 92 PRO A O 1
ATOM 689 N N . HIS A 1 93 ? -15.663 13.913 -9.930 1.00 63.91 93 HIS A N 1
ATOM 690 C CA . HIS A 1 93 ? -14.430 13.630 -9.195 1.00 63.91 93 HIS A CA 1
ATOM 691 C C . HIS A 1 93 ? -13.416 12.774 -9.990 1.00 63.91 93 HIS A C 1
ATOM 693 O O . HIS A 1 93 ? -12.274 12.609 -9.553 1.00 63.91 93 HIS A O 1
ATOM 699 N N . CYS A 1 94 ? -13.797 12.262 -11.169 1.00 64.12 94 CYS A N 1
ATOM 700 C CA . CYS A 1 94 ? -12.951 11.447 -12.050 1.00 64.12 94 CYS A CA 1
ATOM 701 C C . CYS A 1 94 ? -11.605 12.113 -12.411 1.00 64.12 94 CYS A C 1
ATOM 703 O O . CYS A 1 94 ? -10.587 11.425 -12.328 1.00 64.12 94 CYS A O 1
ATOM 705 N N . PRO A 1 95 ? -11.534 13.412 -12.780 1.00 60.59 95 PRO A N 1
ATOM 706 C CA . PRO A 1 95 ? -10.265 14.027 -13.184 1.00 60.59 95 PRO A CA 1
ATOM 707 C C . PRO A 1 95 ? -9.249 14.119 -12.039 1.00 60.59 95 PRO A C 1
ATOM 709 O O . PRO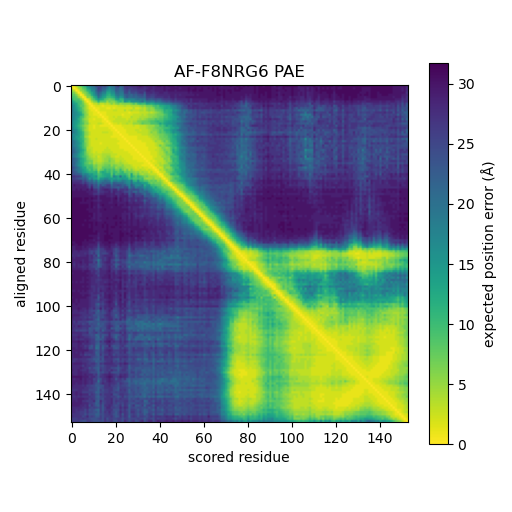 A 1 95 ? -8.070 13.864 -12.246 1.00 60.59 95 PRO A O 1
ATOM 712 N N . LEU A 1 96 ? -9.711 14.423 -10.820 1.00 60.53 96 LEU A N 1
ATOM 713 C CA . LEU A 1 96 ? -8.861 14.493 -9.624 1.00 60.53 96 LEU A CA 1
ATOM 714 C C . LEU A 1 96 ? -8.359 13.110 -9.192 1.00 60.53 96 LEU A C 1
ATOM 716 O O . LEU A 1 96 ? -7.320 12.986 -8.552 1.00 60.53 96 LEU A O 1
ATOM 720 N N . GLN A 1 97 ? -9.119 12.065 -9.516 1.00 59.59 97 GLN A N 1
ATOM 721 C CA . GLN A 1 97 ? -8.814 10.703 -9.101 1.00 59.59 97 GLN A CA 1
ATOM 722 C C . GLN A 1 97 ? -7.826 9.990 -10.033 1.00 59.59 97 GLN A C 1
ATOM 724 O O . GLN A 1 97 ? -7.162 9.062 -9.583 1.00 59.59 97 GLN A O 1
ATOM 729 N N . LEU A 1 98 ? -7.703 10.436 -11.290 1.00 63.75 98 LEU A N 1
ATOM 730 C CA . LEU A 1 98 ? -6.629 9.999 -12.185 1.00 63.75 98 LEU A CA 1
ATOM 731 C C . LEU A 1 98 ? -5.267 10.501 -11.685 1.00 63.75 98 LEU A C 1
ATOM 733 O O . LEU A 1 98 ? -4.301 9.760 -11.716 1.00 63.75 98 LEU A O 1
ATOM 737 N N . ASP A 1 99 ? -5.202 11.723 -11.156 1.00 62.91 99 ASP A N 1
ATOM 738 C CA . ASP A 1 99 ? -3.961 12.278 -10.595 1.00 62.91 99 ASP A CA 1
ATOM 739 C C . ASP A 1 99 ? -3.569 11.567 -9.285 1.00 62.91 99 ASP A C 1
ATOM 741 O O . ASP A 1 99 ? -2.421 11.185 -9.072 1.00 62.91 99 ASP A O 1
ATOM 745 N N . ALA A 1 100 ? -4.563 11.253 -8.444 1.00 64.00 100 ALA A N 1
ATOM 746 C CA . ALA A 1 100 ? -4.360 10.490 -7.212 1.00 64.00 100 ALA A CA 1
ATOM 747 C C . ALA A 1 100 ? -3.875 9.042 -7.435 1.00 64.00 100 ALA A C 1
ATOM 749 O O . ALA A 1 100 ? -3.458 8.398 -6.473 1.00 64.00 100 ALA A O 1
ATOM 750 N N . ASP A 1 101 ? -3.955 8.506 -8.660 1.00 72.38 101 ASP A N 1
ATOM 751 C CA . ASP A 1 101 ? -3.390 7.192 -8.981 1.00 72.38 101 ASP A CA 1
ATOM 752 C C . ASP A 1 101 ? -1.865 7.242 -9.201 1.00 72.38 101 ASP A C 1
ATOM 754 O O . ASP A 1 101 ? -1.205 6.202 -9.104 1.00 72.38 101 ASP A O 1
ATOM 758 N N . ILE A 1 102 ? -1.317 8.439 -9.454 1.00 78.44 102 ILE A N 1
ATOM 759 C CA . ILE A 1 102 ? 0.104 8.676 -9.720 1.00 78.44 102 ILE A CA 1
ATOM 760 C C . ILE A 1 102 ? 0.891 8.892 -8.415 1.00 78.44 102 ILE A C 1
ATOM 762 O O . ILE A 1 102 ? 2.060 8.506 -8.307 1.00 78.44 102 ILE A O 1
ATOM 766 N N . ASP A 1 103 ? 0.239 9.451 -7.398 1.00 81.06 103 ASP A N 1
ATOM 767 C CA . ASP A 1 103 ? 0.873 9.794 -6.129 1.00 81.06 103 ASP A CA 1
ATOM 768 C C . ASP A 1 103 ? 0.852 8.647 -5.107 1.00 81.06 103 ASP A C 1
ATOM 770 O O . ASP A 1 103 ? -0.139 7.943 -4.907 1.00 81.06 103 ASP A O 1
ATOM 774 N N . TRP A 1 104 ? 1.967 8.487 -4.390 1.00 81.62 104 TRP A N 1
ATOM 775 C CA . TRP A 1 104 ? 2.087 7.522 -3.297 1.00 81.62 104 TRP A CA 1
ATOM 776 C C . TRP A 1 104 ? 1.800 8.192 -1.955 1.00 81.62 104 TRP A C 1
ATOM 778 O O . TRP A 1 104 ? 2.445 9.173 -1.588 1.00 81.62 104 TRP A O 1
ATOM 788 N N . ASN A 1 105 ? 0.884 7.616 -1.175 1.00 82.06 105 ASN A N 1
ATOM 789 C CA . ASN A 1 105 ? 0.674 8.022 0.212 1.00 82.06 105 ASN A CA 1
ATOM 790 C C . ASN A 1 105 ? 1.559 7.198 1.159 1.00 82.06 105 ASN A C 1
ATOM 792 O O . ASN A 1 105 ? 1.512 5.966 1.146 1.00 82.06 105 ASN A O 1
ATOM 796 N N . ALA A 1 106 ? 2.322 7.874 2.017 1.00 82.56 106 ALA A N 1
ATOM 797 C CA . ALA A 1 106 ? 3.103 7.217 3.056 1.00 82.56 106 ALA A CA 1
ATOM 798 C C . ALA A 1 106 ? 2.189 6.776 4.213 1.00 82.56 106 ALA A C 1
ATOM 800 O O . ALA A 1 106 ? 1.642 7.604 4.941 1.00 82.56 106 ALA A O 1
ATOM 801 N N . ASP A 1 107 ? 2.056 5.464 4.413 1.00 84.75 107 ASP A N 1
ATOM 802 C CA . ASP A 1 107 ? 1.295 4.875 5.518 1.00 84.75 107 ASP A CA 1
ATOM 803 C C . ASP A 1 107 ? 2.212 4.020 6.400 1.00 84.75 107 ASP A C 1
ATOM 805 O O . ASP A 1 107 ? 2.566 2.891 6.064 1.00 84.75 107 ASP A O 1
ATOM 809 N N . THR A 1 108 ? 2.585 4.550 7.568 1.00 86.56 108 THR A N 1
ATOM 810 C CA . THR A 1 108 ? 3.432 3.828 8.538 1.00 86.56 108 THR A CA 1
ATOM 811 C C . THR A 1 108 ? 2.741 2.606 9.1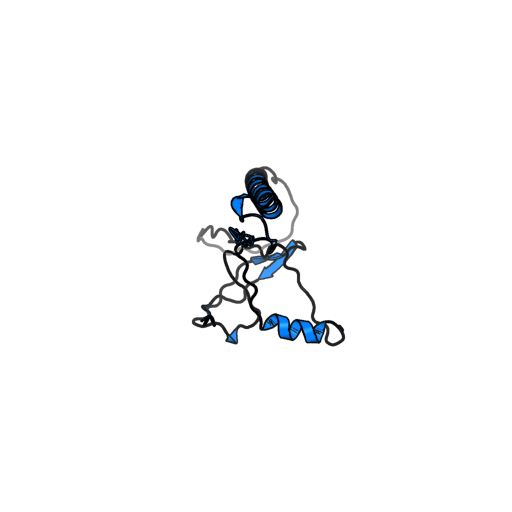53 1.00 86.56 108 THR A C 1
ATOM 813 O O . THR A 1 108 ? 3.404 1.780 9.781 1.00 86.56 108 THR A O 1
ATOM 816 N N . GLY A 1 109 ? 1.420 2.475 8.988 1.00 89.06 109 GLY A N 1
ATOM 817 C CA . GLY A 1 109 ? 0.641 1.321 9.426 1.00 89.06 109 GLY A CA 1
ATOM 818 C C . GLY A 1 109 ? 0.570 0.183 8.406 1.00 89.06 109 GLY A C 1
ATOM 819 O O . GLY A 1 109 ? 0.058 -0.887 8.751 1.00 89.06 109 GLY A O 1
ATOM 820 N N . ALA A 1 110 ? 1.063 0.382 7.180 1.00 87.88 110 ALA A N 1
ATOM 821 C CA . ALA A 1 110 ? 1.010 -0.608 6.114 1.00 87.88 110 ALA A CA 1
ATOM 822 C C . ALA A 1 110 ? 2.274 -1.483 6.082 1.00 87.88 110 ALA A C 1
ATOM 824 O O . ALA A 1 110 ? 3.401 -0.997 6.112 1.00 87.88 110 ALA A O 1
ATOM 825 N N . THR A 1 111 ? 2.094 -2.803 5.976 1.00 88.00 111 THR A N 1
ATOM 826 C CA . THR A 1 111 ? 3.199 -3.762 5.777 1.00 88.00 111 THR A CA 1
ATOM 827 C C . THR A 1 111 ? 3.524 -3.993 4.303 1.00 88.00 111 THR A C 1
ATOM 829 O O . THR A 1 111 ? 4.518 -4.638 3.974 1.00 88.00 111 THR A O 1
ATOM 832 N N . SER A 1 112 ? 2.665 -3.532 3.396 1.00 88.12 112 SER A N 1
ATOM 833 C CA . SER A 1 112 ? 2.795 -3.688 1.947 1.00 88.12 112 SER A CA 1
ATOM 834 C C . SER A 1 112 ? 2.075 -2.543 1.241 1.00 88.12 112 SER A C 1
ATOM 836 O O . SER A 1 112 ? 1.154 -1.952 1.799 1.00 88.12 112 SER A O 1
ATOM 838 N N . HIS A 1 113 ? 2.502 -2.237 0.018 1.00 88.56 113 HIS A N 1
ATOM 839 C CA . HIS A 1 113 ? 1.922 -1.180 -0.809 1.00 88.56 113 HIS A CA 1
ATOM 840 C C . HIS A 1 113 ? 1.181 -1.797 -1.998 1.00 88.56 113 HIS A C 1
ATOM 842 O O . HIS A 1 113 ? 1.555 -2.865 -2.483 1.00 88.56 113 HIS A O 1
ATOM 848 N N . MET A 1 114 ? 0.146 -1.114 -2.484 1.00 88.81 114 MET A N 1
ATOM 849 C CA . MET A 1 114 ? -0.645 -1.537 -3.639 1.00 88.81 114 MET A CA 1
ATOM 850 C C . MET A 1 114 ? -0.767 -0.389 -4.637 1.00 88.81 114 MET A C 1
ATOM 852 O O . MET A 1 114 ? -0.933 0.758 -4.241 1.00 88.81 114 MET A O 1
ATOM 856 N N . THR A 1 115 ? -0.742 -0.705 -5.930 1.00 87.75 115 THR A N 1
ATOM 857 C CA . THR A 1 115 ? -1.019 0.257 -7.003 1.00 87.75 115 THR A CA 1
ATOM 858 C C . THR A 1 115 ? -1.705 -0.451 -8.175 1.00 87.75 115 THR A C 1
ATOM 860 O O . THR A 1 115 ? -1.397 -1.620 -8.441 1.00 87.75 115 THR A O 1
ATOM 863 N N . PRO A 1 116 ? -2.635 0.215 -8.886 1.00 86.81 116 PRO A N 1
ATOM 864 C CA . PRO A 1 116 ? -3.169 -0.297 -10.147 1.00 86.81 116 PRO A CA 1
ATOM 865 C C . PRO A 1 116 ? -2.120 -0.299 -11.280 1.00 86.81 116 PRO A C 1
ATOM 867 O O . PRO A 1 116 ? -2.292 -1.002 -12.279 1.00 86.81 116 PRO A O 1
ATOM 870 N N . HIS A 1 117 ? -1.008 0.431 -11.130 1.00 87.75 117 HIS A N 1
ATOM 871 C CA . HIS A 1 117 ? 0.007 0.623 -12.168 1.00 87.75 117 HIS A CA 1
ATOM 872 C C . HIS A 1 117 ? 0.992 -0.536 -12.261 1.00 87.75 117 HIS A C 1
ATOM 874 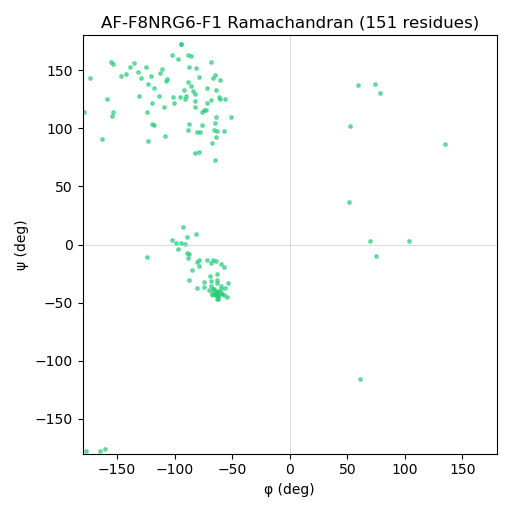O O . HIS A 1 117 ? 2.145 -0.466 -11.835 1.00 87.75 117 HIS A O 1
ATOM 880 N N . ARG A 1 118 ? 0.559 -1.622 -12.906 1.00 89.50 118 ARG A N 1
ATOM 881 C CA . ARG A 1 118 ? 1.415 -2.794 -13.160 1.00 89.50 118 ARG A CA 1
ATOM 882 C C . ARG A 1 118 ? 2.728 -2.442 -13.873 1.00 89.50 118 ARG A C 1
ATOM 884 O O . ARG A 1 118 ? 3.733 -3.100 -13.633 1.00 89.50 118 ARG A O 1
ATOM 891 N N . HIS A 1 119 ? 2.725 -1.433 -14.743 1.00 89.62 119 HIS A N 1
ATOM 892 C CA . HIS A 1 119 ? 3.899 -1.038 -15.525 1.00 89.62 119 HIS A CA 1
AT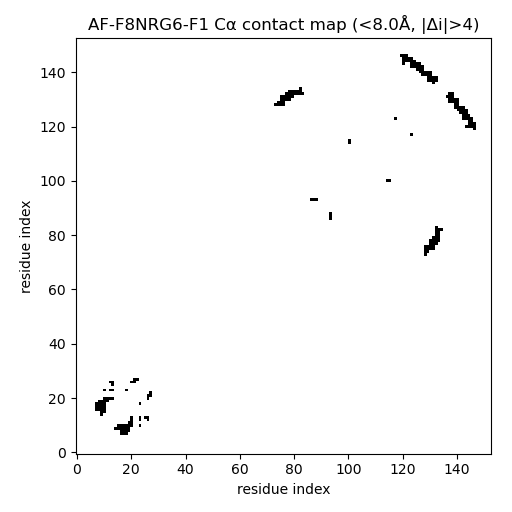OM 893 C C . HIS A 1 119 ? 5.001 -0.355 -14.692 1.00 89.62 119 HIS A C 1
ATOM 895 O O . HIS A 1 119 ? 6.126 -0.255 -15.169 1.00 89.62 119 HIS A O 1
ATOM 901 N N . TRP A 1 120 ? 4.719 0.057 -13.450 1.00 90.25 120 TRP A N 1
ATOM 902 C CA . TRP A 1 120 ? 5.737 0.546 -12.507 1.00 90.25 120 TRP A CA 1
ATOM 903 C C . TRP A 1 120 ? 6.512 -0.578 -11.812 1.00 90.25 120 TRP A C 1
ATOM 905 O O . TRP A 1 120 ? 7.534 -0.336 -11.175 1.00 90.25 120 TRP A O 1
ATOM 915 N N . MET A 1 121 ? 6.008 -1.811 -11.888 1.00 92.44 121 MET A N 1
ATOM 916 C CA . MET A 1 121 ? 6.573 -2.945 -11.169 1.00 92.44 121 MET A CA 1
ATOM 917 C C . MET A 1 121 ? 7.757 -3.540 -11.930 1.00 92.44 121 MET A C 1
ATOM 919 O O . MET A 1 121 ? 7.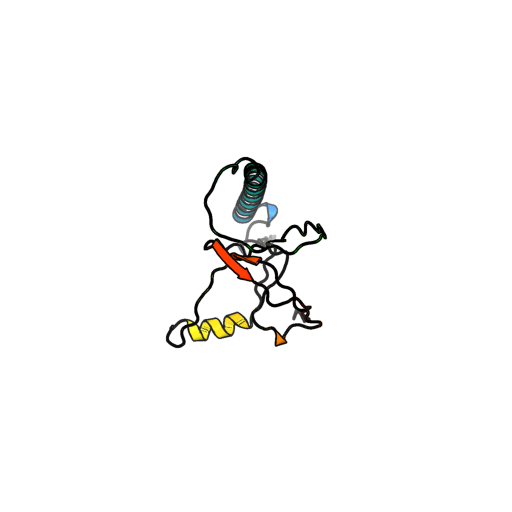614 -4.034 -13.049 1.00 92.44 121 MET A O 1
ATOM 923 N N . HIS A 1 122 ? 8.908 -3.606 -11.272 1.00 94.75 122 HIS A N 1
ATOM 924 C CA . HIS A 1 122 ? 10.037 -4.433 -11.688 1.00 94.75 122 HIS A CA 1
ATOM 925 C C . HIS A 1 122 ? 9.909 -5.847 -11.111 1.00 94.75 122 HIS A C 1
ATOM 927 O O . HIS A 1 122 ? 9.308 -6.046 -10.054 1.00 94.75 122 HIS A O 1
ATOM 933 N N . HIS A 1 123 ? 10.485 -6.836 -11.803 1.00 95.25 123 HIS A N 1
ATOM 934 C CA . HIS A 1 123 ? 10.453 -8.252 -11.399 1.00 95.25 123 HIS A CA 1
ATOM 935 C C . HIS A 1 123 ? 9.037 -8.766 -11.087 1.00 95.25 123 HIS A C 1
ATOM 937 O O . HIS A 1 123 ? 8.832 -9.549 -10.161 1.00 95.25 123 HIS A O 1
ATOM 943 N N . TYR A 1 124 ? 8.049 -8.298 -11.853 1.00 95.88 124 TYR A N 1
ATOM 944 C CA . TYR A 1 124 ? 6.652 -8.638 -11.627 1.00 95.88 124 TYR A CA 1
ATOM 945 C C . TYR A 1 124 ? 6.416 -10.143 -11.771 1.00 95.88 124 TYR A C 1
ATOM 947 O O . TYR A 1 124 ? 6.695 -10.731 -12.819 1.00 95.88 124 TYR A O 1
ATOM 955 N N . THR A 1 125 ? 5.809 -10.745 -10.753 1.00 96.31 125 THR A N 1
ATOM 956 C CA . THR A 1 125 ? 5.376 -12.143 -10.768 1.00 96.31 125 THR A CA 1
ATOM 957 C C . THR A 1 125 ? 3.880 -12.235 -10.471 1.00 96.31 125 THR A C 1
ATOM 959 O O . THR A 1 125 ? 3.383 -11.515 -9.597 1.00 96.31 125 THR A O 1
ATOM 962 N N . PRO A 1 126 ? 3.125 -13.091 -11.188 1.00 96.50 126 PRO A N 1
ATOM 963 C CA . PRO A 1 126 ? 1.753 -13.395 -10.812 1.00 96.50 126 PRO A CA 1
ATOM 964 C C . PRO A 1 126 ? 1.706 -13.914 -9.375 1.00 96.50 126 PRO A C 1
ATOM 966 O O . PRO A 1 126 ? 2.390 -14.869 -9.016 1.00 96.50 126 PRO A O 1
ATOM 969 N N . TYR A 1 127 ? 0.891 -13.269 -8.557 1.00 94.56 127 TYR A N 1
ATOM 970 C CA . TYR A 1 127 ? 0.759 -13.545 -7.135 1.00 94.56 127 TYR A CA 1
ATOM 971 C C . TYR A 1 127 ? -0.631 -13.098 -6.720 1.00 94.56 127 TYR A C 1
ATOM 973 O O . TYR A 1 127 ? -0.950 -11.907 -6.759 1.00 94.56 127 TYR A O 1
ATOM 981 N N . ARG A 1 128 ? -1.479 -14.073 -6.396 1.00 94.81 128 ARG A N 1
ATOM 982 C CA . ARG A 1 128 ? -2.909 -13.866 -6.196 1.00 94.81 128 ARG A CA 1
ATOM 983 C C . ARG A 1 128 ? -3.287 -14.211 -4.767 1.00 94.81 128 ARG A C 1
ATOM 985 O O . ARG A 1 128 ? -3.444 -15.383 -4.437 1.00 94.81 128 ARG A O 1
ATOM 992 N N . VAL A 1 129 ? -3.482 -13.182 -3.953 1.00 95.12 129 VAL A N 1
ATOM 993 C CA . VAL A 1 129 ? -3.971 -13.296 -2.578 1.00 95.12 129 VAL A CA 1
ATOM 994 C C . VAL A 1 129 ? -5.267 -12.508 -2.405 1.00 95.12 129 VAL A C 1
ATOM 996 O O . VAL A 1 129 ? -5.452 -11.485 -3.072 1.00 95.12 129 VAL A O 1
ATOM 999 N N . PRO A 1 130 ? -6.203 -12.993 -1.571 1.00 95.81 130 PRO A N 1
ATOM 1000 C CA . PRO A 1 130 ? -7.400 -12.242 -1.232 1.00 95.81 130 PRO A CA 1
ATOM 1001 C C . PRO A 1 130 ? -7.047 -11.065 -0.318 1.00 95.81 130 PRO A C 1
ATOM 1003 O O . PRO A 1 130 ? -6.328 -11.222 0.667 1.00 95.81 130 PRO A O 1
ATOM 1006 N N . ILE A 1 131 ? -7.604 -9.900 -0.626 1.00 93.75 131 ILE A N 1
ATOM 1007 C CA . ILE A 1 131 ? -7.431 -8.654 0.116 1.00 93.75 131 ILE A CA 1
ATOM 1008 C C . ILE A 1 131 ? -8.819 -8.163 0.511 1.00 93.75 131 ILE A C 1
ATOM 1010 O O . ILE A 1 131 ? -9.643 -7.827 -0.344 1.00 93.75 131 ILE A O 1
ATOM 1014 N N . LYS A 1 132 ? -9.094 -8.148 1.814 1.00 94.38 132 LYS A N 1
ATOM 1015 C CA . LYS A 1 132 ? -10.371 -7.682 2.354 1.00 94.38 132 LYS A CA 1
ATOM 1016 C C . LYS A 1 132 ? -10.381 -6.157 2.464 1.00 94.38 132 LYS A C 1
ATOM 1018 O O . LYS A 1 132 ? -9.467 -5.567 3.045 1.00 94.38 132 LYS A O 1
ATOM 1023 N N . LEU A 1 133 ? -11.433 -5.544 1.936 1.00 91.75 133 LEU A N 1
ATOM 1024 C CA . LEU A 1 133 ? -11.682 -4.105 1.985 1.00 91.75 133 LEU A CA 1
ATOM 1025 C C . LEU A 1 133 ? -12.580 -3.719 3.171 1.00 91.75 133 LEU A C 1
ATOM 1027 O O . LEU A 1 133 ? -13.127 -4.578 3.874 1.00 91.75 133 LEU A O 1
ATOM 1031 N N . ALA A 1 134 ? -12.744 -2.413 3.389 1.00 89.69 134 ALA A N 1
ATOM 1032 C CA . ALA A 1 134 ? -13.519 -1.856 4.499 1.00 89.69 134 ALA A CA 1
ATOM 1033 C C . ALA A 1 134 ? -15.011 -2.223 4.443 1.00 89.69 134 ALA A C 1
ATOM 1035 O O . ALA A 1 134 ? -15.654 -2.429 5.473 1.00 89.69 134 ALA A O 1
ATOM 1036 N N . ASP A 1 135 ? -15.557 -2.344 3.234 1.00 89.12 135 ASP A N 1
ATOM 1037 C CA . ASP A 1 135 ? -16.941 -2.739 2.963 1.00 89.12 135 ASP A CA 1
ATOM 1038 C C . ASP A 1 135 ? -17.155 -4.264 3.012 1.00 89.12 135 ASP A C 1
ATOM 1040 O O . ASP A 1 135 ? -18.239 -4.747 2.702 1.00 89.12 135 ASP A O 1
ATOM 1044 N N . HIS A 1 136 ? -16.149 -5.021 3.466 1.00 87.38 136 HIS A N 1
ATOM 1045 C CA . HIS A 1 136 ? -16.120 -6.485 3.533 1.00 87.38 136 HIS A CA 1
ATOM 1046 C C . HIS A 1 136 ? -16.053 -7.194 2.179 1.00 87.38 136 HIS A C 1
ATOM 1048 O O . HIS A 1 136 ? -16.024 -8.428 2.159 1.00 87.38 136 HIS A O 1
ATOM 1054 N N . THR A 1 137 ? -15.968 -6.457 1.071 1.00 92.88 137 THR A N 1
ATOM 1055 C CA . THR A 1 137 ? -15.662 -7.061 -0.224 1.00 92.88 137 THR A CA 1
ATOM 1056 C C . THR A 1 137 ? -14.223 -7.573 -0.242 1.00 92.88 137 THR A C 1
ATOM 1058 O O . THR A 1 137 ? -13.369 -7.161 0.551 1.00 92.88 137 THR A O 1
ATOM 1061 N N . VAL A 1 138 ? -13.963 -8.533 -1.127 1.00 93.25 138 VAL A N 1
ATOM 1062 C CA . VAL A 1 138 ? -12.637 -9.120 -1.314 1.00 93.25 138 VAL A CA 1
ATOM 1063 C C . VAL A 1 138 ? -12.202 -8.865 -2.745 1.00 93.25 138 VAL A C 1
ATOM 1065 O O . VAL A 1 138 ? -12.869 -9.289 -3.688 1.00 93.25 138 VAL A O 1
ATOM 1068 N N . VAL A 1 139 ? -11.063 -8.198 -2.892 1.00 93.31 139 VAL A N 1
ATOM 1069 C CA . VAL A 1 139 ? -10.347 -8.080 -4.165 1.00 93.31 139 VAL A CA 1
ATOM 1070 C C . VAL A 1 139 ? -9.167 -9.042 -4.171 1.00 93.31 139 VAL A C 1
ATOM 1072 O O . VAL A 1 139 ? -8.763 -9.548 -3.127 1.00 93.31 139 VAL A O 1
ATOM 1075 N N . TYR A 1 140 ? -8.616 -9.322 -5.346 1.00 94.56 140 TYR A N 1
ATOM 1076 C CA . TYR A 1 140 ? -7.447 -10.185 -5.476 1.00 94.56 140 TYR A CA 1
ATOM 1077 C C . TYR A 1 140 ? -6.288 -9.400 -6.067 1.00 94.56 140 TYR A C 1
ATOM 1079 O O . TYR A 1 140 ? -6.469 -8.700 -7.065 1.00 94.56 140 TYR A O 1
ATOM 1087 N N . SER A 1 141 ? -5.096 -9.555 -5.494 1.00 94.31 141 SER A N 1
ATOM 1088 C CA . SER A 1 141 ? -3.882 -9.063 -6.140 1.00 94.31 141 SER A CA 1
ATOM 1089 C C . SER A 1 141 ? -3.699 -9.752 -7.496 1.00 94.31 141 SER A C 1
ATOM 1091 O O . SER A 1 141 ? -3.960 -10.948 -7.650 1.00 94.31 141 SER A O 1
ATOM 1093 N N . ALA A 1 142 ? -3.242 -9.000 -8.495 1.00 95.25 142 ALA A N 1
ATOM 1094 C CA . ALA A 1 142 ? -2.842 -9.579 -9.777 1.00 95.25 142 ALA A CA 1
ATOM 1095 C C . ALA A 1 142 ? -1.425 -10.173 -9.698 1.00 95.25 142 ALA A C 1
ATOM 1097 O O . ALA A 1 142 ? -1.131 -11.210 -10.294 1.00 95.25 142 ALA A O 1
ATOM 1098 N N . GLY A 1 143 ? -0.543 -9.502 -8.957 1.00 95.31 143 GLY A N 1
ATOM 1099 C CA . GLY A 1 143 ? 0.840 -9.906 -8.777 1.00 95.31 143 GLY A CA 1
ATOM 1100 C C . GLY A 1 143 ? 1.596 -9.002 -7.827 1.00 95.31 143 GLY A C 1
ATOM 1101 O O . GLY A 1 143 ? 1.026 -8.065 -7.269 1.00 95.31 143 GLY A O 1
ATOM 1102 N N . VAL A 1 144 ? 2.876 -9.304 -7.664 1.00 95.50 144 VAL A N 1
ATOM 1103 C CA . VAL A 1 144 ? 3.798 -8.586 -6.786 1.00 95.50 144 VAL A CA 1
ATOM 1104 C C . VAL A 1 144 ? 5.086 -8.283 -7.543 1.00 95.50 144 VAL A C 1
ATOM 1106 O O . VAL A 1 144 ? 5.489 -9.031 -8.435 1.00 95.50 144 VAL A O 1
ATOM 1109 N N . GLY A 1 145 ? 5.717 -7.167 -7.203 1.00 95.12 145 GLY A N 1
ATOM 1110 C CA . GLY A 1 145 ? 6.984 -6.738 -7.773 1.00 95.12 145 GLY A CA 1
ATOM 1111 C C . GLY A 1 145 ? 7.658 -5.712 -6.875 1.00 95.12 145 GLY A C 1
ATOM 1112 O O . GLY A 1 145 ? 7.178 -5.398 -5.785 1.00 95.12 145 GLY A O 1
ATOM 1113 N N . THR A 1 146 ? 8.782 -5.195 -7.344 1.00 94.31 146 THR A N 1
ATOM 1114 C CA . THR A 1 146 ? 9.550 -4.149 -6.668 1.00 94.31 146 THR A CA 1
ATOM 1115 C C . THR A 1 146 ? 9.383 -2.827 -7.401 1.00 94.31 146 THR A C 1
ATOM 1117 O O . THR A 1 146 ? 9.391 -2.809 -8.630 1.00 94.31 146 THR A O 1
ATOM 1120 N N . VAL A 1 147 ? 9.308 -1.722 -6.668 1.00 90.50 147 VAL A N 1
ATOM 1121 C CA . VAL A 1 147 ? 9.331 -0.363 -7.227 1.00 90.50 147 VAL A CA 1
ATOM 1122 C C . VAL A 1 147 ? 10.622 0.331 -6.798 1.00 90.50 147 VAL A C 1
ATOM 1124 O O . VAL A 1 147 ? 11.135 0.054 -5.713 1.00 90.50 147 VAL A O 1
ATOM 1127 N N . VAL A 1 148 ? 11.161 1.212 -7.640 1.00 89.19 148 VAL A N 1
ATOM 1128 C CA . VAL A 1 148 ? 12.308 2.057 -7.280 1.00 89.19 148 VAL A CA 1
ATOM 1129 C C . VAL A 1 148 ? 11.781 3.443 -6.941 1.00 89.19 148 VAL A C 1
ATOM 1131 O O . VAL A 1 148 ? 11.068 4.043 -7.740 1.00 89.19 148 VAL A O 1
ATOM 1134 N N . PHE A 1 149 ? 12.140 3.947 -5.764 1.00 82.31 149 PHE A N 1
ATOM 1135 C CA . PHE A 1 149 ? 11.782 5.289 -5.324 1.00 82.31 149 PHE A CA 1
ATOM 1136 C C . PHE A 1 149 ? 13.039 6.149 -5.223 1.00 82.31 149 PHE A C 1
ATOM 1138 O O . PHE A 1 149 ? 14.002 5.760 -4.564 1.00 82.31 149 PHE A O 1
ATOM 1145 N N . ASN A 1 150 ? 13.013 7.318 -5.862 1.00 84.69 150 ASN A N 1
ATOM 1146 C CA . ASN A 1 150 ? 14.074 8.317 -5.774 1.00 84.69 150 ASN A CA 1
ATOM 1147 C C . ASN A 1 150 ? 13.549 9.497 -4.946 1.00 84.69 150 ASN A C 1
ATOM 1149 O O . ASN A 1 150 ? 12.886 10.369 -5.509 1.00 84.69 150 ASN A O 1
ATOM 1153 N N . PRO A 1 151 ? 13.784 9.524 -3.621 1.00 79.38 151 PRO A N 1
ATOM 1154 C CA . PRO A 1 151 ? 13.343 10.638 -2.796 1.00 79.38 151 PRO A CA 1
ATOM 1155 C C . PRO A 1 151 ? 14.071 11.917 -3.218 1.00 79.38 151 PRO A C 1
ATOM 1157 O O . PRO A 1 151 ? 15.294 11.925 -3.358 1.00 79.38 151 PRO A O 1
ATOM 1160 N N . VAL A 1 152 ? 13.321 13.003 -3.385 1.00 80.69 152 VAL A N 1
ATOM 1161 C CA . VAL A 1 152 ? 13.884 14.353 -3.488 1.00 80.69 152 VAL A CA 1
ATOM 1162 C C . VAL A 1 152 ? 13.929 14.922 -2.070 1.00 80.69 152 VAL A C 1
ATOM 1164 O O . VAL A 1 152 ? 12.913 14.884 -1.374 1.00 80.69 152 VAL A O 1
ATOM 1167 N N . MET A 1 153 ? 15.107 15.371 -1.630 1.00 64.19 153 MET A N 1
ATOM 1168 C CA . MET A 1 153 ? 15.296 16.060 -0.344 1.00 64.19 153 MET A CA 1
ATOM 1169 C C . MET A 1 153 ? 15.165 17.570 -0.495 1.00 64.19 153 MET A C 1
ATOM 1171 O O . MET A 1 153 ? 15.584 18.083 -1.558 1.00 64.19 153 MET A O 1
#

Sequence (153 aa):
NQSTTSTRVQCDFCGLLGHTQDKCHRYIASRQQAVE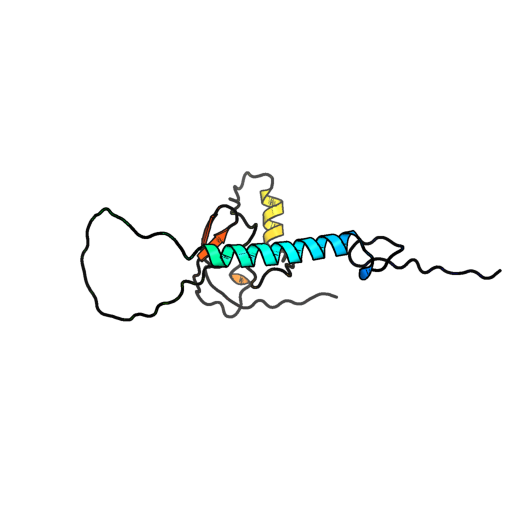GAKNRYKRGNKAQAGSSNSQNTSQQPKSSPNNANSSTVVTESAGNASLRSIHPSDPHCPLQLDADIDWNADTGATSHMTPHRHWMHHYTPYRVPIKLADHTVVYSAGVGTVVFNPVM

InterPro domains:
  IPR054722 Retrovirus-related Pol polyprotein from transposon TNT 1-94-like, beta-barrel domain [PF22936] (104-150)

Organism: Serpula lacrymans var. lacrymans (strain S7.9) (NCBI:txid578457)

pLDDT: mean 74.04, std 20.96, range [29.03, 96.5]

Foldseek 3Di:
DDDDPPPFDADPVPRDTNDYVVPDPVNVVVVVVVVVVVVVVVVVVVPVPDDDDDDDDDDDDDDDDDDDDPPPVQDEAEPPADDDDDQDVPPPCNVVVVVVLVDDDDDPPDPDDDHPCPVQFDPWDQDWGWYAHPVRDTDIDRTDGDGDDDDDD

Mean predicted aligned error: 18.58 Å